Protein AF-A0A7Y4QX69-F1 (afdb_monomer)

Foldseek 3Di:
DDDPPDAAPQDPPPQLLVLLVVLVCVQVVHDDHLVVVCVQLVHDSVLLNCLSRVVDDPSNPSSLCSSCVVSVHDSVCSVVVVVVVVVVVVVVVVVVVVVVVVVVVVVVVVVVVVVVVVVVVVVVD

Structure (mmCIF, N/CA/C/O backbone):
data_AF-A0A7Y4QX69-F1
#
_entry.id   AF-A0A7Y4QX69-F1
#
loop_
_atom_site.group_PDB
_atom_site.id
_atom_site.type_symbol
_atom_site.label_atom_id
_atom_site.label_alt_id
_atom_site.label_comp_id
_atom_site.label_asym_id
_atom_site.label_entity_id
_atom_site.label_seq_id
_atom_site.pdbx_PDB_ins_code
_atom_site.Cartn_x
_atom_site.Cartn_y
_atom_site.Cartn_z
_atom_site.occupancy
_atom_site.B_iso_or_equiv
_atom_site.auth_seq_id
_atom_site.auth_comp_id
_atom_site.auth_asym_id
_atom_site.auth_atom_id
_atom_site.pdbx_PDB_model_num
ATOM 1 N N . MET A 1 1 ? 16.848 -9.049 8.101 1.00 34.38 1 MET A N 1
ATOM 2 C CA . MET A 1 1 ? 15.513 -9.239 7.495 1.00 34.38 1 MET A CA 1
ATOM 3 C C . MET A 1 1 ? 15.700 -9.808 6.101 1.00 34.38 1 MET A C 1
ATOM 5 O O . MET A 1 1 ? 16.110 -9.092 5.202 1.00 34.38 1 MET A O 1
ATOM 9 N N . ALA A 1 2 ? 15.514 -11.118 5.961 1.00 39.50 2 ALA A N 1
ATOM 10 C CA . ALA A 1 2 ? 15.628 -11.844 4.703 1.00 39.50 2 ALA A CA 1
ATOM 11 C C . ALA A 1 2 ? 14.232 -12.329 4.308 1.00 39.50 2 ALA A C 1
ATOM 13 O O . ALA A 1 2 ? 13.554 -12.914 5.149 1.00 39.50 2 ALA A O 1
ATOM 14 N N . GLY A 1 3 ? 13.820 -12.119 3.055 1.00 37.50 3 GLY A N 1
ATOM 15 C CA . GLY A 1 3 ? 12.607 -12.764 2.549 1.00 37.50 3 GLY A CA 1
ATOM 16 C C . GLY A 1 3 ? 11.840 -12.045 1.445 1.00 37.50 3 GLY A C 1
ATOM 17 O O . GLY A 1 3 ? 10.634 -11.917 1.569 1.00 37.50 3 GLY A O 1
ATOM 18 N N . ILE A 1 4 ? 12.488 -11.656 0.343 1.00 41.78 4 ILE A N 1
ATOM 19 C CA . ILE A 1 4 ? 11.805 -11.669 -0.964 1.00 41.78 4 ILE A CA 1
ATOM 20 C C . ILE A 1 4 ? 12.344 -12.909 -1.681 1.00 41.78 4 ILE A C 1
ATOM 22 O O . ILE A 1 4 ? 13.344 -12.862 -2.393 1.00 41.78 4 ILE A O 1
ATOM 26 N N . LYS A 1 5 ? 11.775 -14.076 -1.363 1.00 46.47 5 LYS A N 1
ATOM 27 C CA . LYS A 1 5 ? 12.144 -15.362 -1.972 1.00 46.47 5 LYS A CA 1
ATOM 28 C C . LYS A 1 5 ? 10.988 -15.853 -2.843 1.00 46.47 5 LYS A C 1
ATOM 30 O O . LYS A 1 5 ? 10.199 -16.670 -2.384 1.00 46.47 5 LYS A O 1
ATOM 35 N N . ARG A 1 6 ? 10.990 -15.430 -4.112 1.00 47.28 6 ARG A N 1
ATOM 36 C CA . ARG A 1 6 ? 11.071 -16.258 -5.342 1.00 47.28 6 ARG A CA 1
ATOM 37 C C . ARG A 1 6 ? 10.514 -15.459 -6.532 1.00 47.28 6 ARG A C 1
ATOM 39 O O . ARG A 1 6 ? 9.356 -15.591 -6.893 1.00 47.28 6 ARG A O 1
ATOM 46 N N . GLY A 1 7 ? 11.374 -14.680 -7.192 1.00 43.62 7 GLY A N 1
ATOM 47 C CA . GLY A 1 7 ? 11.048 -14.099 -8.505 1.00 43.62 7 GLY A CA 1
ATOM 48 C C . GLY A 1 7 ? 11.898 -12.895 -8.900 1.00 43.62 7 GLY A C 1
ATOM 49 O O . GLY A 1 7 ? 12.267 -12.759 -10.064 1.00 43.62 7 GLY A O 1
ATOM 50 N N . PHE A 1 8 ? 12.284 -12.074 -7.923 1.00 47.69 8 PHE A N 1
ATOM 51 C CA . PHE A 1 8 ? 13.041 -10.844 -8.147 1.00 47.69 8 PHE A CA 1
ATOM 52 C C . PHE A 1 8 ? 14.392 -10.924 -7.433 1.00 47.69 8 PHE A C 1
ATOM 54 O O . PHE A 1 8 ? 14.467 -10.821 -6.211 1.00 47.69 8 PHE A O 1
ATOM 61 N N . VAL A 1 9 ? 15.475 -11.125 -8.187 1.00 50.50 9 VAL A N 1
ATOM 62 C CA . VAL A 1 9 ? 16.827 -10.882 -7.665 1.00 50.50 9 VAL A CA 1
ATOM 63 C C . VAL A 1 9 ? 17.071 -9.386 -7.812 1.00 50.50 9 VAL A C 1
ATOM 65 O O . VAL A 1 9 ? 17.462 -8.919 -8.877 1.00 50.50 9 VAL A O 1
ATOM 68 N N . LEU A 1 10 ? 16.758 -8.622 -6.768 1.00 51.97 10 LEU A N 1
ATOM 69 C CA . LEU A 1 10 ? 17.134 -7.214 -6.708 1.00 51.97 10 LEU A CA 1
ATOM 70 C C . LEU A 1 10 ? 18.659 -7.136 -6.590 1.00 51.97 10 LEU A C 1
ATOM 72 O O . LEU A 1 10 ? 19.240 -7.718 -5.673 1.00 51.97 10 LEU A O 1
ATOM 76 N N . LEU A 1 11 ? 19.311 -6.424 -7.511 1.00 49.81 11 LEU A N 1
ATOM 77 C CA . LEU A 1 11 ? 20.695 -6.014 -7.293 1.00 49.81 11 LEU A CA 1
ATOM 78 C C . LEU A 1 11 ? 20.702 -5.021 -6.116 1.00 49.81 11 LEU A C 1
ATOM 80 O O . LEU A 1 11 ? 19.930 -4.056 -6.145 1.00 49.81 11 LEU A O 1
ATOM 84 N N . PRO A 1 12 ? 21.516 -5.246 -5.072 1.00 47.62 12 PRO A N 1
ATOM 85 C CA . PRO A 1 12 ? 21.588 -4.326 -3.945 1.00 47.62 12 PRO A CA 1
ATOM 86 C C . PRO A 1 12 ? 22.028 -2.937 -4.434 1.00 47.62 12 PRO A C 1
ATOM 88 O O . PRO A 1 12 ? 23.021 -2.822 -5.148 1.00 47.62 12 PRO A O 1
ATOM 91 N N . GLY A 1 13 ? 21.276 -1.894 -4.062 1.00 55.97 13 GLY A N 1
ATOM 92 C CA . GLY A 1 13 ? 21.610 -0.492 -4.352 1.00 55.97 13 GLY A CA 1
ATOM 93 C C . GLY A 1 13 ? 20.720 0.235 -5.370 1.00 55.97 13 GLY A C 1
ATOM 94 O O . GLY A 1 13 ? 20.928 1.424 -5.584 1.00 55.97 13 GLY A O 1
ATOM 95 N N . ASN A 1 14 ? 19.719 -0.416 -5.976 1.00 69.38 14 ASN A N 1
ATOM 96 C CA . ASN A 1 14 ? 18.755 0.270 -6.849 1.00 69.38 14 ASN A CA 1
ATOM 97 C C . ASN A 1 14 ? 17.430 0.560 -6.122 1.00 69.38 14 ASN A C 1
ATOM 99 O O . ASN A 1 14 ? 16.496 -0.244 -6.144 1.00 69.38 14 ASN A O 1
ATOM 103 N N . GLU A 1 15 ? 17.342 1.737 -5.500 1.00 71.00 15 GLU A N 1
ATOM 104 C CA . GLU A 1 15 ? 16.162 2.159 -4.733 1.00 71.00 15 GLU A CA 1
ATOM 105 C C . GLU A 1 15 ? 14.882 2.243 -5.577 1.00 71.00 15 GLU A C 1
ATOM 107 O O . GLU A 1 15 ? 13.797 1.924 -5.092 1.00 71.00 15 GLU A O 1
ATOM 112 N N . ILE A 1 16 ? 14.988 2.628 -6.853 1.00 72.69 16 ILE A N 1
ATOM 113 C CA . ILE A 1 16 ? 13.836 2.726 -7.763 1.00 72.69 16 ILE A CA 1
ATOM 114 C C . ILE A 1 16 ? 13.250 1.334 -8.012 1.00 72.69 16 ILE A C 1
ATOM 116 O O . ILE A 1 16 ? 12.034 1.143 -7.950 1.00 72.69 16 ILE A O 1
ATOM 120 N N . ALA A 1 17 ? 14.115 0.348 -8.246 1.00 69.81 17 ALA A N 1
ATOM 121 C CA . ALA A 1 17 ? 13.713 -1.037 -8.443 1.00 69.81 17 ALA A CA 1
ATOM 122 C C . ALA A 1 17 ? 13.044 -1.627 -7.198 1.00 69.81 17 ALA A C 1
ATOM 124 O O . ALA A 1 17 ? 12.013 -2.290 -7.308 1.00 69.81 17 ALA A O 1
ATOM 125 N N . GLU A 1 18 ? 13.586 -1.347 -6.013 1.00 70.69 18 GLU A N 1
ATOM 126 C CA . GLU A 1 18 ? 12.998 -1.804 -4.755 1.00 70.69 18 GLU A CA 1
ATOM 127 C C . GLU A 1 18 ? 11.601 -1.203 -4.529 1.00 70.69 18 GLU A C 1
ATOM 129 O O . GLU A 1 18 ? 10.659 -1.924 -4.188 1.00 70.69 18 GLU A O 1
ATOM 134 N N . ARG A 1 19 ? 11.437 0.103 -4.775 1.00 75.88 19 ARG A N 1
ATOM 135 C CA . ARG A 1 19 ? 10.141 0.795 -4.665 1.00 75.88 19 ARG A CA 1
ATOM 136 C C . ARG A 1 19 ? 9.115 0.233 -5.650 1.00 75.88 19 ARG A C 1
ATOM 138 O O . ARG A 1 19 ? 7.966 0.004 -5.278 1.00 75.88 19 ARG A O 1
ATOM 145 N N . LEU A 1 20 ? 9.533 -0.053 -6.881 1.00 75.25 20 LEU A N 1
ATOM 146 C CA . LEU A 1 20 ? 8.667 -0.620 -7.912 1.00 75.25 20 LEU A CA 1
ATOM 147 C C . LEU A 1 20 ? 8.206 -2.044 -7.573 1.00 75.25 20 LEU A C 1
ATOM 149 O O . LEU A 1 20 ? 7.028 -2.365 -7.726 1.00 75.25 20 LEU A O 1
ATOM 153 N N . VAL A 1 21 ? 9.114 -2.885 -7.069 1.00 72.31 21 VAL A N 1
ATOM 154 C CA . VAL A 1 21 ? 8.779 -4.243 -6.618 1.00 72.31 21 VAL A CA 1
ATOM 155 C C . VAL A 1 21 ? 7.804 -4.199 -5.441 1.00 72.31 21 VAL A C 1
ATOM 157 O O . VAL A 1 21 ? 6.818 -4.934 -5.454 1.00 72.31 21 VAL A O 1
ATOM 160 N N . LYS A 1 22 ? 7.994 -3.295 -4.471 1.00 74.19 22 LYS A N 1
ATOM 161 C CA . LYS A 1 22 ? 7.037 -3.103 -3.365 1.00 74.19 22 LYS A CA 1
ATOM 162 C C . LYS A 1 22 ? 5.643 -2.712 -3.867 1.00 74.19 22 LYS A C 1
ATOM 164 O O . LYS A 1 22 ? 4.659 -3.315 -3.438 1.00 74.19 22 LYS A O 1
ATOM 169 N N . ALA A 1 23 ? 5.555 -1.777 -4.816 1.00 75.38 23 ALA A N 1
ATOM 170 C CA . ALA A 1 23 ? 4.282 -1.368 -5.413 1.00 75.38 23 ALA A CA 1
ATOM 171 C C . ALA A 1 23 ? 3.574 -2.531 -6.138 1.00 75.38 23 ALA A C 1
ATOM 173 O O . ALA A 1 23 ? 2.365 -2.719 -5.983 1.00 75.38 23 ALA A O 1
ATOM 174 N N . LEU A 1 24 ? 4.327 -3.354 -6.879 1.00 75.25 24 LEU A N 1
ATOM 175 C CA . LEU A 1 24 ? 3.802 -4.549 -7.550 1.00 75.25 24 LEU A CA 1
ATOM 176 C C . LEU A 1 24 ? 3.279 -5.585 -6.545 1.00 75.25 24 LEU A C 1
ATOM 178 O O . LEU 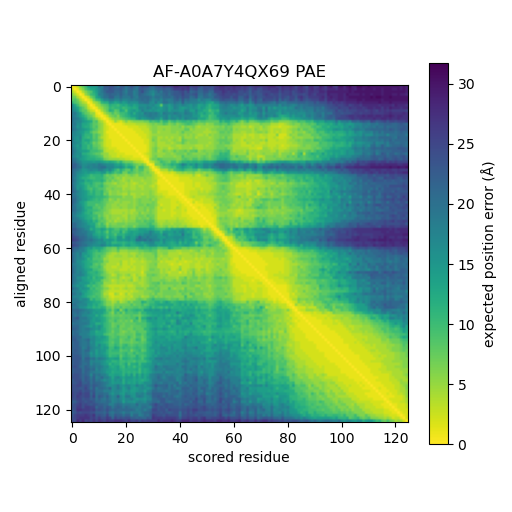A 1 24 ? 2.153 -6.064 -6.687 1.00 75.25 24 LEU A O 1
ATOM 182 N N . VAL A 1 25 ? 4.061 -5.903 -5.510 1.00 71.38 25 VAL A N 1
ATOM 183 C CA . VAL A 1 25 ? 3.663 -6.860 -4.465 1.00 71.38 25 VAL A CA 1
ATOM 184 C C . VAL A 1 25 ? 2.400 -6.385 -3.750 1.00 71.38 25 VAL A C 1
ATOM 186 O O . VAL A 1 25 ? 1.484 -7.176 -3.546 1.00 71.38 25 VAL A O 1
ATOM 189 N N . ARG A 1 26 ? 2.286 -5.089 -3.438 1.00 73.88 26 ARG A N 1
ATOM 190 C CA . ARG A 1 26 ? 1.085 -4.530 -2.801 1.00 73.88 26 ARG A CA 1
ATOM 191 C C . ARG A 1 26 ? -0.157 -4.662 -3.681 1.00 73.88 26 ARG A C 1
ATOM 193 O O . ARG A 1 26 ? -1.226 -4.999 -3.179 1.00 73.88 26 ARG A O 1
ATOM 200 N N . ARG A 1 27 ? -0.035 -4.392 -4.985 1.00 75.56 27 ARG A N 1
ATOM 201 C CA . ARG A 1 27 ? -1.175 -4.446 -5.912 1.00 75.56 27 ARG A CA 1
ATOM 202 C C . ARG A 1 27 ? -1.686 -5.870 -6.129 1.00 75.56 27 ARG A C 1
ATOM 204 O O . ARG A 1 27 ? -2.880 -6.043 -6.361 1.00 75.56 27 ARG A O 1
ATOM 211 N N . PHE A 1 28 ? -0.803 -6.866 -6.063 1.00 73.94 28 PHE A N 1
ATOM 212 C CA . PHE A 1 28 ? -1.124 -8.247 -6.437 1.00 73.94 28 PHE A CA 1
ATOM 213 C C . PHE A 1 28 ? -1.042 -9.264 -5.286 1.00 73.94 28 PHE A C 1
ATOM 215 O O . PHE A 1 28 ? -1.347 -10.436 -5.489 1.00 73.94 28 PHE A O 1
ATOM 222 N N . GLY A 1 29 ? -0.689 -8.838 -4.071 1.00 59.56 29 GLY A N 1
ATOM 223 C CA . GLY A 1 29 ? -0.749 -9.628 -2.835 1.00 59.56 29 GLY A CA 1
ATOM 224 C C . GLY A 1 29 ? 0.376 -10.655 -2.651 1.00 59.56 29 GLY A C 1
ATOM 225 O O . GLY A 1 29 ? 0.796 -10.877 -1.521 1.00 59.56 29 GLY A O 1
ATOM 226 N N . THR A 1 30 ? 0.900 -11.254 -3.727 1.00 54.66 30 THR A N 1
ATOM 227 C CA . THR A 1 30 ? 2.092 -12.132 -3.732 1.00 54.66 30 THR A CA 1
ATOM 228 C C . THR A 1 30 ? 2.832 -12.040 -5.070 1.00 54.66 30 THR A C 1
ATOM 230 O O . THR A 1 30 ? 2.252 -11.563 -6.044 1.00 54.66 30 THR A O 1
ATOM 233 N N . ASP A 1 31 ? 4.111 -12.453 -5.087 1.00 53.75 31 ASP A N 1
ATOM 234 C CA . ASP A 1 31 ? 5.046 -12.502 -6.227 1.00 53.75 31 ASP A CA 1
ATOM 235 C C . ASP A 1 31 ? 4.371 -12.914 -7.554 1.00 53.75 31 ASP A C 1
ATOM 237 O O . ASP A 1 31 ? 4.438 -14.070 -7.982 1.00 53.75 31 ASP A O 1
ATOM 241 N N . ARG A 1 32 ? 3.744 -11.961 -8.260 1.00 60.22 32 ARG A N 1
ATOM 242 C CA . ARG A 1 32 ? 3.407 -12.167 -9.667 1.00 60.22 32 ARG A CA 1
ATOM 243 C C . ARG A 1 32 ? 4.715 -12.438 -10.378 1.00 60.22 32 ARG A C 1
ATOM 245 O O . ARG A 1 32 ? 5.649 -11.635 -10.303 1.00 60.22 32 ARG A O 1
ATOM 252 N N . SER A 1 33 ? 4.772 -13.565 -11.080 1.00 69.00 33 SER A N 1
ATOM 253 C CA . SER A 1 33 ? 5.928 -13.857 -11.911 1.00 69.00 33 SER A CA 1
ATOM 254 C C . SER A 1 33 ? 6.138 -12.692 -12.883 1.00 69.00 33 SER A C 1
ATOM 256 O O . SER A 1 33 ? 5.177 -12.103 -13.390 1.00 69.00 33 SER A O 1
ATOM 258 N N . ILE A 1 34 ? 7.398 -12.350 -13.165 1.00 70.31 34 ILE A N 1
ATOM 259 C CA . ILE A 1 34 ? 7.736 -11.317 -14.158 1.00 70.31 34 ILE A CA 1
ATOM 260 C C . ILE A 1 34 ? 7.014 -11.600 -15.485 1.00 70.31 34 ILE A C 1
ATOM 262 O O . ILE A 1 34 ? 6.623 -10.668 -16.178 1.00 70.31 34 ILE A O 1
ATOM 266 N N . TYR A 1 35 ? 6.759 -12.874 -15.792 1.00 72.44 35 TYR A N 1
ATOM 267 C CA . TYR A 1 35 ? 5.971 -13.323 -16.934 1.00 72.44 35 TYR A CA 1
ATOM 268 C C . TYR A 1 35 ? 4.519 -12.807 -16.940 1.00 72.44 35 TYR A C 1
ATOM 270 O O . TYR A 1 35 ? 4.023 -12.352 -17.970 1.00 72.44 35 TYR A O 1
ATOM 278 N N . GLU A 1 36 ? 3.819 -12.825 -15.807 1.00 73.75 36 GLU A N 1
ATOM 279 C CA . GLU A 1 36 ? 2.450 -12.301 -15.737 1.00 73.75 36 GLU A CA 1
ATOM 280 C C . GLU A 1 36 ? 2.405 -10.782 -15.865 1.00 73.75 36 GLU A C 1
ATOM 282 O O . GLU A 1 36 ? 1.516 -10.241 -16.529 1.00 73.75 36 GLU A O 1
ATOM 287 N N . VAL A 1 37 ? 3.375 -10.095 -15.259 1.00 76.06 37 VAL A N 1
ATOM 288 C CA . VAL A 1 37 ? 3.528 -8.642 -15.388 1.00 76.06 37 VAL A CA 1
ATOM 289 C C . VAL A 1 37 ? 3.834 -8.277 -16.842 1.00 76.06 37 VAL A C 1
ATOM 291 O O . VAL A 1 37 ? 3.158 -7.419 -17.406 1.00 76.06 37 VAL A O 1
ATOM 294 N N . ALA A 1 38 ? 4.771 -8.995 -17.469 1.00 78.50 38 ALA A N 1
ATOM 295 C CA . ALA A 1 38 ? 5.128 -8.910 -18.885 1.00 78.50 38 ALA A CA 1
ATOM 296 C C . ALA A 1 38 ? 3.903 -9.021 -19.794 1.00 78.50 38 ALA A C 1
ATOM 298 O O . ALA A 1 38 ? 3.673 -8.155 -20.638 1.00 78.50 38 ALA A O 1
ATOM 299 N N . LYS A 1 39 ? 3.055 -10.024 -19.549 1.00 81.62 39 LYS A N 1
ATOM 300 C CA . LYS A 1 39 ? 1.805 -10.212 -20.286 1.00 81.62 39 LYS A CA 1
ATOM 301 C C . LYS A 1 39 ? 0.840 -9.030 -20.128 1.00 81.62 39 LYS A C 1
ATOM 303 O O . LYS A 1 39 ? 0.225 -8.628 -21.108 1.00 81.62 39 LYS A O 1
ATOM 308 N N . HIS A 1 40 ? 0.707 -8.463 -18.926 1.00 80.25 40 HIS A N 1
ATOM 309 C CA . HIS A 1 40 ? -0.234 -7.361 -18.670 1.00 80.25 40 HIS A CA 1
ATOM 310 C C . HIS A 1 40 ? 0.181 -6.047 -19.330 1.00 80.25 40 HIS A C 1
ATOM 312 O O . HIS A 1 40 ? -0.678 -5.298 -19.786 1.00 80.25 40 HIS A O 1
ATOM 318 N N . ILE A 1 41 ? 1.481 -5.758 -19.378 1.00 80.12 41 ILE A N 1
ATOM 319 C CA . ILE A 1 41 ? 1.985 -4.512 -19.971 1.00 80.12 41 ILE A CA 1
ATOM 320 C C . ILE A 1 41 ? 2.406 -4.666 -21.441 1.00 80.12 41 ILE A C 1
ATOM 322 O O . ILE A 1 41 ? 2.910 -3.711 -22.042 1.00 80.12 41 ILE A O 1
ATOM 326 N N . ASN A 1 42 ? 2.184 -5.857 -22.008 1.00 82.94 42 ASN A N 1
ATOM 327 C CA . ASN A 1 42 ? 2.603 -6.254 -23.348 1.00 82.94 42 ASN A CA 1
ATOM 328 C C . ASN A 1 42 ? 4.096 -5.965 -23.594 1.00 82.94 42 ASN A C 1
ATOM 330 O O . ASN A 1 42 ? 4.463 -5.248 -24.523 1.00 82.94 42 ASN A O 1
ATOM 334 N N . GLU A 1 43 ? 4.946 -6.470 -22.701 1.00 81.88 43 GLU A N 1
ATOM 335 C CA . GLU A 1 43 ? 6.404 -6.350 -22.777 1.00 81.88 43 GLU A CA 1
ATOM 336 C C . GLU A 1 43 ? 7.068 -7.710 -22.618 1.00 81.88 43 GLU A C 1
ATOM 338 O O . GLU A 1 43 ? 6.497 -8.640 -22.054 1.00 81.88 43 GLU A O 1
ATOM 343 N N . HIS A 1 44 ? 8.314 -7.828 -23.072 1.00 83.00 44 HIS A N 1
ATOM 344 C CA . HIS A 1 44 ? 9.099 -9.031 -22.827 1.00 83.00 44 HIS A CA 1
ATOM 345 C C . HIS A 1 44 ? 9.622 -9.056 -21.380 1.00 83.00 44 HIS A C 1
ATOM 347 O O . HIS A 1 44 ? 10.139 -8.063 -20.864 1.00 83.00 44 HIS A O 1
ATOM 353 N N . GLN A 1 45 ? 9.557 -10.219 -20.725 1.00 75.31 45 GLN A N 1
ATOM 354 C CA . GLN A 1 45 ? 10.011 -10.400 -19.337 1.00 75.31 45 GLN A CA 1
ATOM 355 C C . GLN A 1 45 ? 11.480 -10.000 -19.113 1.00 75.31 45 GLN A C 1
ATOM 357 O O . GLN A 1 45 ? 11.825 -9.456 -18.065 1.00 75.31 45 GLN A O 1
ATOM 362 N N . GLY A 1 46 ? 12.339 -10.222 -20.115 1.00 73.75 46 GLY A N 1
ATOM 363 C CA . GLY A 1 46 ? 13.741 -9.799 -20.078 1.00 73.75 46 GLY A CA 1
ATOM 364 C C . GLY A 1 46 ? 13.883 -8.278 -20.017 1.00 73.75 46 GLY A C 1
ATOM 365 O O . GLY A 1 46 ? 14.68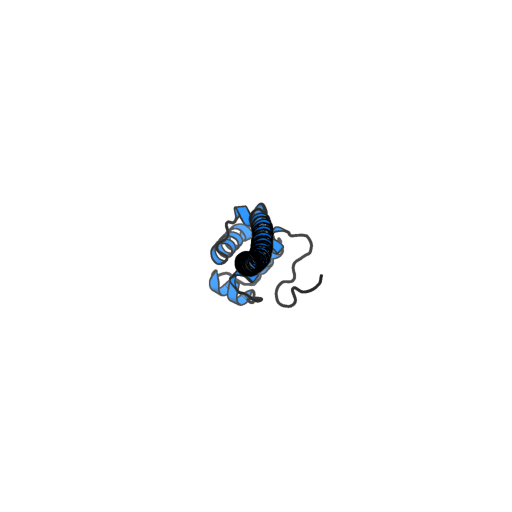2 -7.780 -19.235 1.00 73.75 46 GLY A O 1
ATOM 366 N N . THR A 1 47 ? 13.037 -7.542 -20.743 1.00 76.38 47 THR A N 1
ATOM 367 C CA . THR A 1 47 ? 13.028 -6.071 -20.746 1.00 76.38 47 THR A CA 1
ATOM 368 C C . THR A 1 47 ? 12.636 -5.516 -19.379 1.00 76.38 47 THR A C 1
ATOM 370 O O . THR A 1 47 ? 13.241 -4.560 -18.895 1.00 76.38 47 THR A O 1
ATOM 373 N N . ILE A 1 48 ? 11.655 -6.135 -18.717 1.00 74.00 48 ILE A N 1
ATOM 374 C CA . ILE A 1 48 ? 11.262 -5.770 -17.348 1.00 74.00 48 ILE A CA 1
ATOM 375 C C . ILE A 1 48 ? 12.407 -6.044 -16.381 1.00 74.00 48 ILE A C 1
ATOM 377 O O . ILE A 1 48 ? 12.744 -5.183 -15.572 1.00 74.00 48 ILE A O 1
ATOM 381 N N . LYS A 1 49 ? 13.042 -7.214 -16.490 1.00 73.94 49 LYS A N 1
ATOM 382 C CA . LYS A 1 49 ? 14.172 -7.586 -15.640 1.00 73.94 49 LYS A CA 1
ATOM 383 C C . LYS A 1 49 ? 15.351 -6.626 -15.813 1.00 73.94 49 LYS A C 1
ATOM 385 O O . LYS A 1 49 ? 15.855 -6.124 -14.820 1.00 73.94 49 LYS A O 1
ATOM 390 N N . GLU A 1 50 ? 15.731 -6.291 -17.042 1.00 73.06 50 GLU A N 1
ATOM 391 C CA . GLU A 1 50 ? 16.770 -5.289 -17.331 1.00 73.06 50 GLU A CA 1
ATOM 392 C C . GLU A 1 50 ? 16.408 -3.891 -16.815 1.00 73.06 50 GLU A C 1
ATOM 394 O O . GLU A 1 50 ? 17.290 -3.128 -16.408 1.00 73.06 50 GLU A O 1
ATOM 399 N N . SER A 1 51 ? 15.113 -3.560 -16.813 1.00 70.62 51 SER A N 1
ATOM 400 C CA . SER A 1 51 ? 14.622 -2.280 -16.307 1.00 70.62 51 SER A CA 1
ATOM 401 C C . SER A 1 51 ? 14.689 -2.200 -14.781 1.00 70.62 51 SER A C 1
ATOM 403 O O . SER A 1 51 ? 15.108 -1.181 -14.242 1.00 70.62 51 SER A O 1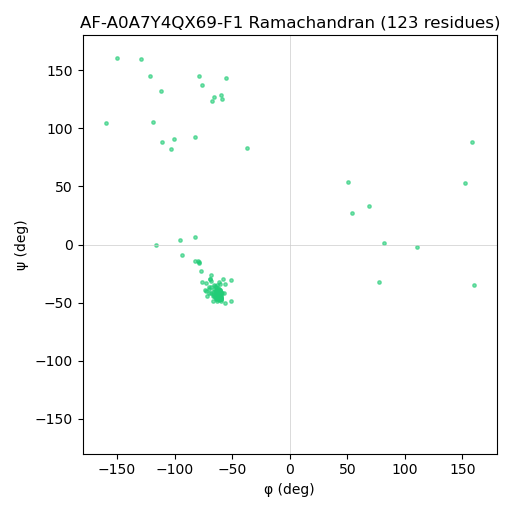
ATOM 405 N N . ILE A 1 52 ? 14.353 -3.292 -14.089 1.00 67.62 52 ILE A N 1
ATOM 406 C CA . ILE A 1 52 ? 14.511 -3.441 -12.634 1.00 67.62 52 ILE A CA 1
ATOM 407 C C . ILE A 1 52 ? 16.006 -3.508 -12.264 1.00 67.62 52 ILE A C 1
ATOM 409 O O . ILE A 1 52 ? 16.437 -2.936 -11.270 1.00 67.62 52 ILE A O 1
ATOM 413 N N . GLU A 1 53 ? 16.839 -4.146 -13.083 1.00 67.50 53 GLU A N 1
ATOM 414 C CA . GLU A 1 53 ? 18.282 -4.293 -12.841 1.00 67.50 53 GLU A CA 1
ATOM 415 C C . GLU A 1 53 ? 19.120 -3.070 -13.268 1.00 67.50 53 GLU A C 1
ATOM 417 O O . GLU A 1 53 ? 20.344 -3.127 -13.214 1.00 67.50 53 GLU A O 1
ATOM 422 N N . ALA A 1 54 ? 18.493 -1.959 -13.676 1.00 63.09 54 ALA A N 1
ATOM 423 C CA . ALA A 1 54 ? 19.154 -0.716 -14.097 1.00 63.09 54 ALA A CA 1
ATOM 424 C C . ALA A 1 54 ? 20.217 -0.857 -15.214 1.00 63.09 54 ALA A C 1
ATOM 426 O O . ALA A 1 54 ? 21.105 -0.018 -15.338 1.00 63.09 54 ALA A O 1
ATOM 427 N N . LYS A 1 55 ? 20.120 -1.863 -16.093 1.00 59.28 55 LYS A N 1
ATOM 428 C CA . LYS A 1 55 ? 21.159 -2.113 -17.113 1.00 59.28 55 LYS A CA 1
ATOM 429 C C . LYS A 1 55 ? 21.099 -1.187 -18.340 1.00 59.28 55 LYS A C 1
ATOM 431 O O . LYS A 1 55 ? 22.065 -1.151 -19.096 1.00 59.28 55 LYS A O 1
ATOM 436 N N . ASN A 1 56 ? 19.994 -0.461 -18.575 1.00 56.22 56 ASN A N 1
ATOM 437 C CA . ASN A 1 56 ? 19.831 0.384 -19.771 1.00 56.22 56 ASN A CA 1
ATOM 438 C C . ASN A 1 56 ? 18.749 1.491 -19.634 1.00 56.22 56 ASN A C 1
ATOM 440 O O . ASN A 1 56 ? 17.553 1.217 -19.737 1.00 56.22 56 ASN A O 1
ATOM 444 N N . ALA A 1 57 ? 19.156 2.756 -19.460 1.00 52.00 57 ALA A N 1
ATOM 445 C CA . ALA A 1 57 ? 18.278 3.879 -19.076 1.00 52.00 57 ALA A CA 1
ATOM 446 C C . ALA A 1 57 ? 17.193 4.283 -20.100 1.00 52.00 57 ALA A C 1
ATOM 448 O O . ALA A 1 57 ? 16.086 4.659 -19.724 1.00 52.00 57 ALA A O 1
ATOM 449 N N . PHE A 1 58 ? 17.463 4.185 -21.405 1.00 43.75 58 PHE A N 1
ATOM 450 C CA . PHE A 1 58 ? 16.520 4.650 -22.439 1.00 43.75 58 PHE A CA 1
ATOM 451 C C . PHE A 1 58 ? 15.332 3.702 -22.668 1.00 43.75 58 PHE A C 1
ATOM 453 O O . PHE A 1 58 ? 14.227 4.156 -22.956 1.00 43.75 58 PHE A O 1
ATOM 460 N N . ARG A 1 59 ? 15.526 2.386 -22.505 1.00 55.00 59 ARG A N 1
ATOM 461 C CA . ARG A 1 59 ? 14.431 1.395 -22.580 1.00 55.00 59 ARG A CA 1
ATOM 462 C C . ARG A 1 59 ? 13.602 1.333 -21.291 1.00 55.00 59 ARG A C 1
ATOM 464 O O . ARG A 1 59 ? 12.485 0.829 -21.310 1.00 55.00 59 ARG A O 1
ATOM 471 N N . GLN A 1 60 ? 14.121 1.884 -20.193 1.00 64.00 60 GLN A N 1
ATOM 472 C CA . GLN A 1 60 ? 13.478 1.880 -18.879 1.00 64.00 60 GLN A CA 1
ATOM 473 C C . GLN A 1 60 ? 12.285 2.825 -18.776 1.00 64.00 60 GLN A C 1
ATOM 475 O O . GLN A 1 60 ? 11.341 2.499 -18.066 1.00 64.00 60 GLN A O 1
ATOM 480 N N . ALA A 1 61 ? 12.283 3.969 -19.467 1.00 67.56 61 ALA A N 1
ATOM 481 C CA . ALA A 1 61 ? 11.251 4.988 -19.258 1.00 67.56 61 ALA A CA 1
ATOM 482 C C . ALA A 1 61 ? 9.838 4.504 -19.641 1.00 67.56 61 ALA A C 1
ATOM 484 O O . ALA A 1 61 ? 8.888 4.704 -18.884 1.00 67.56 61 ALA A O 1
ATOM 485 N N . SER A 1 62 ? 9.694 3.814 -20.779 1.00 76.19 62 SER A N 1
ATOM 486 C CA . SER A 1 62 ? 8.398 3.293 -21.238 1.00 76.19 62 SER A CA 1
ATOM 487 C C . SER A 1 62 ? 7.901 2.131 -20.375 1.00 76.19 62 SER A C 1
ATOM 489 O O . SER A 1 62 ? 6.725 2.084 -20.013 1.00 76.19 62 SER A O 1
ATOM 491 N N . VAL A 1 63 ? 8.796 1.213 -20.002 1.00 76.94 63 VAL A N 1
ATOM 492 C CA . VAL A 1 63 ? 8.481 0.066 -19.140 1.00 76.94 63 VAL A CA 1
ATOM 493 C C . VAL A 1 63 ? 8.125 0.537 -17.732 1.00 76.94 63 VAL A C 1
ATOM 495 O O . VAL A 1 63 ? 7.121 0.096 -17.177 1.00 76.94 63 VAL A O 1
ATOM 498 N N . LEU A 1 64 ? 8.886 1.483 -17.177 1.00 77.25 64 LEU A N 1
ATOM 499 C CA . LEU A 1 64 ? 8.610 2.094 -15.879 1.00 77.25 64 LEU A CA 1
ATOM 500 C C . LEU A 1 64 ? 7.243 2.780 -15.878 1.00 77.25 64 LEU A C 1
ATOM 502 O O . LEU A 1 64 ? 6.465 2.559 -14.955 1.00 77.25 64 LEU A O 1
ATOM 506 N N . TYR A 1 65 ? 6.919 3.544 -16.924 1.00 81.62 65 TYR A N 1
ATOM 507 C CA . TYR A 1 65 ? 5.615 4.192 -17.060 1.00 81.62 65 TYR A CA 1
ATOM 508 C C . TYR A 1 65 ? 4.464 3.175 -17.081 1.00 81.62 65 TYR A C 1
ATOM 510 O O . TYR A 1 65 ? 3.491 3.317 -16.340 1.00 81.62 65 TYR A O 1
ATOM 518 N N . LYS A 1 66 ? 4.593 2.096 -17.862 1.00 83.69 66 LYS A N 1
ATOM 519 C CA . LYS A 1 66 ? 3.592 1.019 -17.915 1.00 83.69 66 LYS A CA 1
ATOM 520 C C . LYS A 1 66 ? 3.427 0.299 -16.573 1.00 83.69 66 LYS A C 1
ATOM 522 O O . LYS A 1 66 ? 2.301 -0.001 -16.181 1.00 83.69 66 LYS A O 1
ATOM 527 N N . LEU A 1 67 ? 4.523 0.038 -15.860 1.00 80.25 67 LEU A N 1
ATOM 528 C CA . LEU A 1 67 ? 4.494 -0.597 -14.539 1.00 80.25 67 LEU A CA 1
ATOM 529 C C . LEU A 1 67 ? 3.868 0.320 -13.483 1.00 80.25 67 LEU A C 1
ATOM 531 O O . LEU A 1 67 ? 3.048 -0.132 -12.691 1.00 80.25 67 LEU A O 1
ATOM 535 N N . CYS A 1 68 ? 4.193 1.610 -13.513 1.00 81.06 68 CYS A N 1
ATOM 536 C CA . CYS A 1 68 ? 3.587 2.621 -12.651 1.00 81.06 68 CYS A CA 1
ATOM 537 C C . CYS A 1 68 ? 2.068 2.693 -12.871 1.00 81.06 68 CYS A C 1
ATOM 539 O O . CYS A 1 68 ? 1.304 2.588 -11.911 1.00 81.06 68 CYS A O 1
ATOM 541 N N . ASN A 1 69 ? 1.620 2.727 -14.131 1.00 84.38 69 ASN A N 1
ATOM 542 C CA . ASN A 1 69 ? 0.196 2.675 -14.471 1.00 84.38 69 ASN A CA 1
ATOM 543 C C . ASN A 1 69 ? -0.479 1.384 -13.989 1.00 84.38 69 ASN A C 1
ATOM 545 O O . ASN A 1 69 ? -1.579 1.439 -13.443 1.00 84.38 69 ASN A O 1
ATOM 549 N N . LEU A 1 70 ? 0.178 0.229 -14.144 1.00 83.12 70 LEU A N 1
ATOM 550 C CA . LEU A 1 70 ? -0.342 -1.055 -13.666 1.00 83.12 70 LEU A CA 1
ATOM 551 C C . LEU A 1 70 ? -0.522 -1.069 -12.137 1.00 83.12 70 LEU A C 1
ATOM 553 O O . LEU A 1 70 ? -1.494 -1.633 -11.627 1.00 83.12 70 LEU A O 1
ATOM 557 N N . CYS A 1 71 ? 0.402 -0.44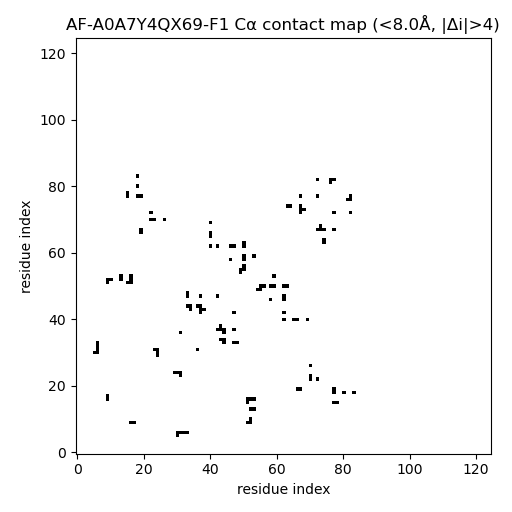0 -11.413 1.00 76.06 71 CYS A N 1
ATOM 558 C CA . CYS A 1 71 ? 0.351 -0.308 -9.961 1.00 76.06 71 CYS A CA 1
ATOM 559 C C . CYS A 1 71 ? -0.591 0.808 -9.482 1.00 76.06 71 CYS A C 1
ATOM 561 O O . CYS A 1 71 ? -0.916 0.842 -8.297 1.00 76.06 71 CYS A O 1
ATOM 563 N N . GLY A 1 72 ? -1.034 1.706 -10.368 1.00 81.25 72 GLY A N 1
ATOM 564 C CA . GLY A 1 72 ? -1.790 2.905 -9.998 1.00 81.25 72 GLY A CA 1
ATOM 565 C C . GLY A 1 72 ? -0.948 3.930 -9.229 1.00 81.25 72 GLY A C 1
ATOM 566 O O . GLY A 1 72 ? -1.460 4.601 -8.338 1.00 81.25 72 GLY A O 1
ATOM 567 N N . VAL A 1 73 ? 0.348 4.017 -9.533 1.00 81.25 73 VAL A N 1
ATOM 568 C CA . VAL A 1 73 ? 1.320 4.894 -8.863 1.00 81.25 73 VAL A CA 1
ATOM 569 C C . VAL A 1 73 ? 1.939 5.830 -9.903 1.00 81.25 73 VAL A C 1
ATOM 571 O O . VAL A 1 73 ? 2.125 5.429 -11.047 1.00 81.25 73 VAL A O 1
ATOM 574 N N . SER A 1 74 ? 2.258 7.080 -9.552 1.00 84.81 74 SER A N 1
ATOM 575 C CA . SER A 1 74 ? 2.919 7.994 -10.495 1.00 84.81 74 SER A CA 1
ATOM 576 C C . SER A 1 74 ? 4.417 7.692 -10.603 1.00 84.81 74 SER A C 1
ATOM 578 O O . SER A 1 74 ? 5.068 7.372 -9.605 1.00 84.81 74 SER A O 1
ATOM 580 N N . VAL A 1 75 ? 4.991 7.851 -11.800 1.00 81.12 75 VAL A N 1
ATOM 581 C CA . VAL A 1 75 ? 6.437 7.665 -12.032 1.00 81.12 75 VAL A CA 1
ATOM 582 C C . VAL A 1 75 ? 7.268 8.580 -11.130 1.00 81.12 75 VAL A C 1
ATOM 584 O O . VAL A 1 75 ? 8.246 8.141 -10.528 1.00 81.12 75 VAL A O 1
ATOM 587 N N . GLU A 1 76 ? 6.842 9.834 -10.976 1.00 81.62 76 GLU A N 1
ATOM 588 C CA . GLU A 1 76 ? 7.496 10.811 -10.104 1.00 81.62 76 GLU A CA 1
ATOM 589 C C . GLU A 1 76 ? 7.554 10.329 -8.650 1.00 81.62 76 GLU A C 1
ATOM 591 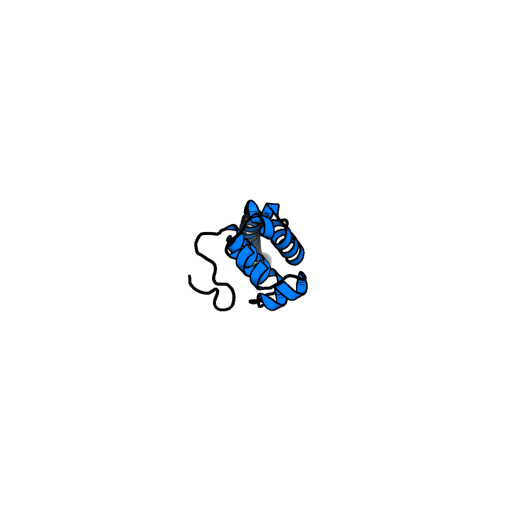O O . GLU A 1 76 ? 8.597 10.442 -8.009 1.00 81.62 76 GLU A O 1
ATOM 596 N N . SER A 1 77 ? 6.481 9.721 -8.136 1.00 78.81 77 SER A N 1
ATOM 597 C CA . SER A 1 77 ? 6.450 9.233 -6.753 1.00 78.81 77 SER A CA 1
ATOM 598 C C . SER A 1 77 ? 7.368 8.031 -6.502 1.00 78.81 77 SER A C 1
ATOM 600 O O . SER A 1 77 ? 7.923 7.898 -5.409 1.00 78.81 77 SER A O 1
ATOM 602 N N . ILE A 1 78 ? 7.599 7.197 -7.523 1.00 78.75 78 ILE A N 1
ATOM 603 C CA . ILE A 1 78 ? 8.564 6.090 -7.481 1.00 78.75 78 ILE A CA 1
ATOM 604 C C . I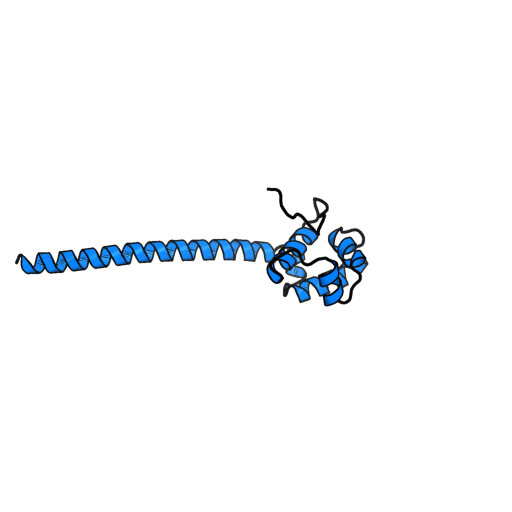LE A 1 78 ? 10.006 6.620 -7.503 1.00 78.75 78 ILE A C 1
ATOM 606 O O . ILE A 1 78 ? 10.838 6.175 -6.707 1.00 78.75 78 ILE A O 1
ATOM 610 N N . ILE A 1 79 ? 10.298 7.601 -8.363 1.00 76.88 79 ILE A N 1
ATOM 611 C CA . ILE A 1 79 ? 11.634 8.211 -8.482 1.00 76.88 79 ILE A CA 1
ATOM 612 C C . ILE A 1 79 ? 11.991 8.996 -7.213 1.00 76.88 79 ILE A C 1
ATOM 614 O O . ILE A 1 79 ? 13.063 8.805 -6.643 1.00 76.88 79 ILE A O 1
ATOM 618 N N . THR A 1 80 ? 11.080 9.846 -6.737 1.00 76.62 80 THR A N 1
ATOM 619 C CA . THR A 1 80 ? 11.304 10.711 -5.565 1.00 76.62 80 THR A CA 1
ATOM 620 C C . THR A 1 80 ? 11.202 9.964 -4.238 1.00 76.62 80 THR A C 1
ATOM 622 O O . THR A 1 80 ? 11.766 10.412 -3.249 1.00 76.62 80 THR A O 1
ATOM 625 N N . GLY A 1 81 ? 10.509 8.821 -4.198 1.00 71.62 81 GLY A N 1
ATOM 626 C CA . GLY A 1 81 ? 10.290 8.061 -2.963 1.00 71.62 81 GLY A CA 1
ATOM 627 C C . GLY A 1 81 ? 9.140 8.601 -2.114 1.00 71.62 81 GLY A C 1
ATOM 628 O O . GLY A 1 81 ? 8.812 8.017 -1.081 1.00 71.62 81 GLY A O 1
ATOM 629 N N . SER A 1 82 ? 8.459 9.652 -2.576 1.00 72.81 82 SER A N 1
ATOM 630 C CA . SER A 1 82 ? 7.294 10.223 -1.892 1.00 72.81 82 SER A CA 1
ATOM 631 C C . SER A 1 82 ? 6.170 9.203 -1.691 1.00 72.81 82 SER A C 1
ATOM 633 O O . SER A 1 82 ? 5.481 9.252 -0.675 1.00 72.81 82 SER A O 1
ATOM 635 N N . TYR A 1 83 ? 6.040 8.219 -2.591 1.00 70.88 83 TYR A N 1
ATOM 636 C CA . TYR A 1 83 ? 5.122 7.090 -2.414 1.00 70.88 83 TYR A CA 1
ATOM 637 C C . TYR A 1 83 ? 5.400 6.333 -1.108 1.00 70.88 83 TYR A C 1
ATOM 639 O O . TYR A 1 83 ? 4.493 6.143 -0.300 1.00 70.88 83 TYR A O 1
ATOM 647 N N . THR A 1 84 ? 6.661 5.968 -0.856 1.00 71.12 84 THR A N 1
ATOM 648 C CA . THR A 1 84 ? 7.041 5.223 0.353 1.00 71.12 84 THR A CA 1
ATOM 649 C C . THR A 1 84 ? 6.916 6.054 1.628 1.00 71.12 84 THR A C 1
ATOM 651 O O . THR A 1 84 ? 6.612 5.511 2.688 1.00 71.12 84 THR A O 1
ATOM 654 N N . ASP A 1 85 ? 7.095 7.371 1.543 1.00 73.31 85 ASP A N 1
ATOM 655 C CA . ASP A 1 85 ? 6.916 8.255 2.698 1.00 73.31 85 ASP A CA 1
ATOM 656 C C . ASP A 1 85 ? 5.438 8.447 3.046 1.00 73.31 85 ASP A C 1
ATOM 658 O O . ASP A 1 85 ? 5.069 8.424 4.221 1.00 73.31 85 ASP A O 1
ATOM 662 N N . CYS A 1 86 ? 4.569 8.567 2.039 1.00 72.81 86 CYS A N 1
ATOM 663 C CA . CYS A 1 86 ? 3.122 8.537 2.241 1.00 72.81 86 CYS A CA 1
ATOM 664 C C . CYS A 1 86 ? 2.665 7.209 2.861 1.00 72.81 86 CYS A C 1
ATOM 666 O O . CYS A 1 86 ? 1.810 7.217 3.744 1.00 72.81 86 CYS A O 1
ATOM 668 N N . GLU A 1 87 ? 3.250 6.077 2.457 1.00 73.75 87 GLU A N 1
ATOM 669 C CA . GLU A 1 87 ? 2.941 4.766 3.042 1.00 73.75 87 GLU A CA 1
ATOM 670 C C . GLU A 1 87 ? 3.313 4.670 4.523 1.00 73.75 87 GLU A C 1
ATOM 672 O O . GLU A 1 87 ? 2.507 4.197 5.331 1.00 73.75 87 GLU A O 1
ATOM 677 N N . LYS A 1 88 ? 4.510 5.139 4.893 1.00 76.38 88 LYS A N 1
ATOM 678 C CA . LYS A 1 88 ? 4.949 5.166 6.296 1.00 76.38 88 LYS A CA 1
ATOM 679 C C . LYS A 1 88 ? 4.009 6.018 7.139 1.00 76.38 88 LYS A C 1
ATOM 681 O O . LYS A 1 88 ? 3.488 5.534 8.138 1.00 76.38 88 LYS A O 1
ATOM 686 N N . LYS A 1 89 ? 3.699 7.231 6.670 1.00 76.31 89 LYS A N 1
ATOM 687 C CA . LYS A 1 89 ? 2.775 8.148 7.353 1.00 76.31 89 LYS A CA 1
ATOM 688 C C . LYS A 1 89 ? 1.372 7.566 7.505 1.00 76.31 89 LYS A C 1
ATOM 690 O O . LYS A 1 89 ? 0.754 7.740 8.548 1.00 76.31 89 LYS A O 1
ATOM 695 N N . LEU A 1 90 ? 0.862 6.862 6.492 1.00 80.44 90 LEU A N 1
ATOM 696 C CA . LEU A 1 90 ? -0.443 6.203 6.576 1.00 80.44 90 LEU A CA 1
ATOM 697 C C . LEU A 1 90 ? -0.435 5.064 7.604 1.00 80.44 9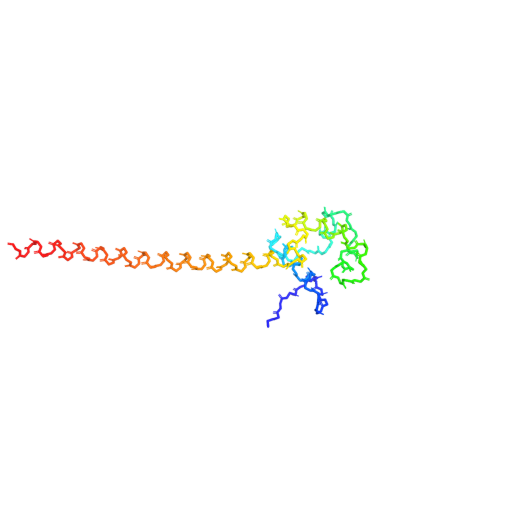0 LEU A C 1
ATOM 699 O O . LEU A 1 90 ? -1.386 4.910 8.362 1.00 80.44 90 LEU A O 1
ATOM 703 N N . THR A 1 91 ? 0.644 4.284 7.644 1.00 79.56 91 THR A N 1
ATOM 704 C CA . THR A 1 91 ? 0.808 3.203 8.625 1.00 79.56 91 THR A CA 1
ATOM 705 C C . THR A 1 91 ? 0.868 3.763 10.047 1.00 79.56 91 THR A C 1
ATOM 707 O O . THR A 1 91 ? 0.164 3.277 10.927 1.00 79.56 91 THR A O 1
ATOM 710 N N . GLU A 1 92 ? 1.638 4.831 10.262 1.00 84.44 92 GLU A N 1
ATOM 711 C CA . GLU A 1 92 ? 1.705 5.541 11.545 1.00 84.44 92 GLU A CA 1
ATOM 712 C C . GLU A 1 92 ? 0.338 6.105 11.954 1.00 84.44 92 GLU A C 1
ATOM 714 O O . GLU A 1 92 ? -0.081 5.942 13.099 1.00 84.44 92 GLU A O 1
ATOM 719 N N . ALA A 1 93 ? -0.391 6.719 11.016 1.00 83.25 93 ALA A N 1
ATOM 720 C CA . ALA A 1 93 ? -1.726 7.248 11.271 1.00 83.25 93 ALA A CA 1
ATOM 721 C C . ALA A 1 93 ? -2.720 6.144 11.662 1.00 83.25 93 ALA A C 1
ATOM 723 O O . ALA A 1 93 ? -3.464 6.318 12.623 1.00 83.25 93 ALA A O 1
ATOM 724 N N . ASN A 1 94 ? -2.706 5.000 10.972 1.00 87.31 94 ASN A N 1
ATOM 725 C CA . ASN A 1 94 ? -3.576 3.866 11.295 1.00 87.31 94 ASN A CA 1
ATOM 726 C C . ASN A 1 94 ? -3.278 3.286 12.681 1.00 87.31 94 ASN A C 1
ATOM 728 O O . ASN A 1 94 ? -4.207 3.004 13.433 1.00 87.31 94 ASN A O 1
ATOM 732 N N . ASN A 1 95 ? -2.000 3.154 13.045 1.00 89.81 95 ASN A N 1
ATOM 733 C CA . ASN A 1 95 ? -1.624 2.702 14.385 1.00 89.81 95 ASN A CA 1
ATOM 734 C C . ASN A 1 95 ? -2.138 3.671 15.454 1.00 89.81 95 ASN A C 1
ATOM 736 O O . ASN A 1 95 ? -2.719 3.245 16.446 1.00 89.81 95 ASN A O 1
ATOM 740 N N . LYS A 1 96 ? -2.007 4.978 15.208 1.00 89.69 96 LYS A N 1
ATOM 741 C CA . LYS A 1 96 ? -2.510 6.006 16.119 1.00 89.69 96 LYS A CA 1
ATOM 742 C C . LYS A 1 96 ? -4.036 5.991 16.251 1.00 89.69 96 LYS A C 1
ATOM 744 O O . LYS A 1 96 ? -4.554 6.242 17.332 1.00 89.69 96 LYS A O 1
ATOM 749 N N . VAL A 1 97 ? -4.763 5.693 15.173 1.00 90.88 97 VAL A N 1
ATOM 750 C CA . VAL A 1 97 ? -6.221 5.496 15.232 1.00 90.88 97 VAL A CA 1
ATOM 751 C C . VAL A 1 97 ? -6.560 4.299 16.119 1.00 90.88 97 VAL A C 1
ATOM 753 O O . VAL A 1 97 ? -7.387 4.444 17.012 1.00 90.88 97 VAL A O 1
ATOM 756 N N . ALA A 1 98 ? -5.878 3.165 15.947 1.00 89.31 98 ALA A N 1
ATOM 757 C CA . ALA A 1 98 ? -6.109 1.976 16.768 1.00 89.31 98 ALA A CA 1
ATOM 758 C C . ALA A 1 98 ? -5.801 2.216 18.261 1.00 89.31 98 ALA A C 1
ATOM 760 O O . ALA A 1 98 ? -6.518 1.735 19.136 1.00 89.31 98 ALA A O 1
ATOM 761 N N . GLU A 1 99 ? -4.757 2.987 18.575 1.00 93.25 99 GLU A N 1
ATOM 762 C CA . GLU A 1 99 ? -4.459 3.410 19.951 1.00 93.25 99 GLU A CA 1
ATOM 763 C C . GLU A 1 99 ? -5.598 4.254 20.542 1.00 93.25 99 GLU A C 1
ATOM 765 O O . GLU A 1 99 ? -6.080 3.959 21.636 1.00 93.25 99 GLU A O 1
ATOM 770 N N . LEU A 1 100 ? -6.085 5.253 19.798 1.00 92.56 100 LEU A N 1
ATOM 771 C CA . LEU A 1 100 ? -7.196 6.105 20.233 1.00 92.56 100 LEU A CA 1
ATOM 772 C C . LEU A 1 100 ? -8.506 5.323 20.407 1.00 92.56 100 LEU A C 1
ATOM 774 O O . LEU A 1 100 ? -9.271 5.609 21.326 1.00 92.56 100 LEU A O 1
ATOM 778 N N . GLU A 1 101 ? -8.775 4.334 19.555 1.00 92.88 101 GLU A N 1
ATOM 779 C CA . GLU A 1 101 ? -9.942 3.457 19.689 1.00 92.88 101 GLU A CA 1
ATOM 780 C C . GLU A 1 101 ? -9.902 2.662 21.002 1.00 92.88 101 GLU A C 1
ATOM 782 O O . GLU A 1 101 ? -10.900 2.641 21.729 1.00 92.88 101 GLU A O 1
ATOM 787 N N . ASN A 1 102 ? -8.740 2.105 21.357 1.00 93.75 102 ASN A N 1
ATOM 788 C CA . ASN A 1 102 ? -8.544 1.414 22.635 1.00 93.75 102 ASN A CA 1
ATOM 789 C C . ASN A 1 102 ? -8.718 2.361 23.835 1.00 93.75 102 ASN A C 1
ATOM 791 O O . ASN A 1 102 ? -9.374 2.013 24.817 1.00 93.75 102 ASN A O 1
ATOM 795 N N . GLU A 1 103 ? -8.168 3.578 23.771 1.00 93.69 103 GLU A N 1
ATOM 796 C CA . GLU A 1 103 ? -8.340 4.573 24.840 1.00 93.69 103 GLU A CA 1
ATOM 797 C C . GLU A 1 103 ? -9.813 4.956 25.042 1.00 93.69 103 GLU A C 1
ATOM 799 O O . GLU A 1 103 ? -10.285 5.075 26.179 1.00 93.69 103 GLU A O 1
ATOM 804 N N . ILE A 1 104 ? -10.565 5.113 23.948 1.00 93.38 104 ILE A N 1
ATOM 805 C CA . ILE A 1 104 ? -12.005 5.386 23.986 1.00 93.38 104 ILE A CA 1
ATOM 806 C C . ILE A 1 104 ? -12.762 4.231 24.649 1.00 93.38 104 ILE A C 1
ATOM 808 O O . ILE A 1 104 ? -13.700 4.480 25.410 1.00 93.38 104 ILE A O 1
ATOM 812 N N . GLU A 1 105 ? -12.387 2.984 24.377 1.00 92.44 105 GLU A N 1
ATOM 813 C CA . GLU A 1 105 ? -13.021 1.811 24.982 1.00 92.44 105 GLU A CA 1
ATOM 814 C C . GLU A 1 105 ? -12.821 1.784 26.503 1.00 92.44 105 GLU A C 1
ATOM 816 O O . GLU A 1 105 ? -13.799 1.707 27.251 1.00 92.44 105 GLU A O 1
ATOM 821 N N . VAL A 1 106 ? -11.595 2.025 26.972 1.00 94.06 106 VAL A N 1
ATOM 822 C CA . VAL A 1 106 ? -11.290 2.140 28.409 1.00 94.06 106 VAL A CA 1
ATOM 823 C C . VAL A 1 106 ? -12.073 3.281 29.070 1.00 94.06 106 VAL A C 1
ATOM 825 O O . VAL A 1 106 ? -12.568 3.151 30.193 1.00 94.06 106 VAL A O 1
ATOM 828 N N . LEU A 1 107 ? -12.208 4.429 28.399 1.00 92.19 107 LEU A N 1
ATOM 829 C CA . LEU A 1 107 ? -12.995 5.546 28.928 1.00 92.19 107 LEU A CA 1
ATOM 830 C C . LEU A 1 107 ? -14.487 5.211 29.020 1.00 92.19 107 LEU A C 1
ATOM 832 O O . LEU A 1 107 ? -15.127 5.589 30.004 1.00 92.19 107 LEU A O 1
ATOM 836 N N . LYS A 1 108 ? -15.044 4.479 28.047 1.00 91.75 108 LYS A N 1
ATOM 837 C CA . LYS A 1 108 ? -16.442 4.019 28.094 1.00 91.75 108 LYS A CA 1
ATOM 838 C C . LYS A 1 108 ? -16.692 3.118 29.300 1.00 91.75 108 LYS A C 1
ATOM 840 O O . LYS A 1 108 ? -17.690 3.313 29.992 1.00 91.75 108 LYS A O 1
ATOM 845 N N . GLU A 1 109 ? -15.786 2.187 29.591 1.00 92.38 109 GLU A N 1
ATOM 846 C CA . GLU A 1 109 ? -15.893 1.316 30.769 1.00 92.38 109 GLU A CA 1
ATOM 847 C C . GLU A 1 109 ? -15.913 2.125 32.070 1.00 92.38 109 GLU A C 1
ATOM 849 O O . GLU A 1 109 ? -16.808 1.950 32.902 1.00 92.38 109 GLU A O 1
ATOM 854 N N . LYS A 1 110 ? -15.001 3.096 32.208 1.00 91.38 110 LYS A N 1
ATOM 855 C CA . LYS A 1 110 ? -14.955 3.985 33.379 1.00 91.38 110 LYS A CA 1
ATOM 856 C C . LYS A 1 110 ? -16.231 4.806 33.545 1.00 91.38 110 LYS A C 1
ATOM 858 O O . LYS A 1 110 ? -16.702 4.977 34.667 1.00 91.38 110 LYS A O 1
ATOM 863 N N . VAL A 1 111 ? -16.815 5.311 32.456 1.00 90.31 111 VAL A N 1
ATOM 864 C CA . VAL A 1 111 ? -18.094 6.044 32.510 1.00 90.31 111 VAL A CA 1
ATOM 865 C C . VAL A 1 111 ? -19.213 5.144 33.040 1.00 90.31 111 VAL A C 1
ATOM 867 O O . VAL A 1 111 ? -19.959 5.560 33.927 1.00 90.31 111 VAL A O 1
ATOM 870 N N . VAL A 1 112 ? -19.288 3.894 32.575 1.00 90.50 112 VAL A N 1
ATOM 871 C CA . VAL A 1 112 ? -20.273 2.915 33.063 1.00 90.50 112 VAL A CA 1
ATOM 872 C C . VAL A 1 112 ? -20.092 2.634 34.560 1.00 90.50 112 VAL A C 1
ATOM 874 O O . VAL A 1 112 ? -21.077 2.536 35.296 1.00 90.50 112 VAL A O 1
ATOM 877 N N . GLU A 1 113 ? -18.854 2.516 35.041 1.00 90.94 113 GLU A N 1
ATOM 878 C CA . GLU A 1 113 ? -18.571 2.359 36.473 1.00 90.94 113 GLU A CA 1
ATOM 879 C C . GLU A 1 113 ? -18.993 3.583 37.292 1.00 90.94 113 GLU A C 1
ATOM 881 O O . GLU A 1 113 ? -19.647 3.438 38.331 1.00 90.94 113 GLU A O 1
ATOM 886 N N . PHE A 1 114 ? -18.685 4.788 36.809 1.00 90.75 114 PHE A N 1
ATOM 887 C CA . PHE A 1 114 ? -19.107 6.034 37.447 1.00 90.75 114 PHE A CA 1
ATOM 888 C C . PHE A 1 114 ? -20.631 6.146 37.541 1.00 90.75 114 PHE A C 1
ATOM 890 O O . PHE A 1 114 ? -21.151 6.532 38.592 1.00 90.75 114 PHE A O 1
ATOM 897 N N . ASP A 1 115 ? -21.361 5.768 36.492 1.00 89.38 115 ASP A N 1
ATOM 898 C CA . ASP A 1 115 ? -22.824 5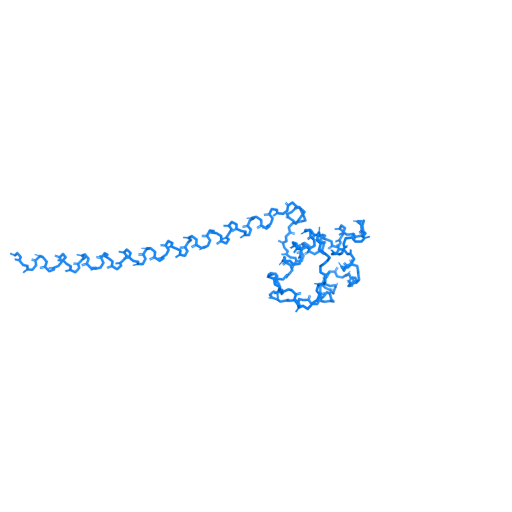.775 36.505 1.00 89.38 115 ASP A CA 1
ATOM 899 C C . ASP A 1 115 ? -23.395 4.777 37.524 1.00 89.38 115 ASP A C 1
ATOM 901 O O . ASP A 1 115 ? -24.305 5.124 38.285 1.00 89.38 115 ASP A O 1
ATOM 905 N N . LYS A 1 116 ? -22.821 3.569 37.627 1.00 89.00 116 LYS A N 1
ATOM 906 C CA . LYS A 1 116 ? -23.200 2.583 38.659 1.00 89.00 116 LYS A CA 1
ATOM 907 C C . LYS A 1 116 ? -22.985 3.131 40.072 1.00 89.00 116 LYS A C 1
ATOM 909 O O . LYS A 1 116 ? -23.886 3.044 40.911 1.00 89.00 116 LYS A O 1
ATOM 914 N N . LEU A 1 117 ? -21.823 3.732 40.331 1.00 89.00 117 LEU A N 1
ATOM 915 C CA . LEU A 1 117 ? -21.498 4.350 41.621 1.00 89.00 117 LEU A CA 1
ATOM 916 C C . LEU A 1 117 ? -22.460 5.492 41.960 1.00 89.00 117 LEU A C 1
ATOM 918 O O . LEU A 1 117 ? -22.948 5.585 43.086 1.00 89.00 117 LEU A O 1
ATOM 922 N N . LYS A 1 118 ? -22.797 6.332 40.978 1.00 89.38 118 LYS A N 1
ATOM 923 C CA . LYS A 1 118 ? -23.731 7.450 41.147 1.00 89.38 118 LYS A CA 1
ATOM 924 C C . LYS A 1 118 ? -25.138 6.977 41.514 1.00 89.38 118 LYS A C 1
ATOM 926 O O . LYS A 1 118 ? -25.787 7.597 42.358 1.00 89.38 118 LYS A O 1
ATOM 931 N N . VAL A 1 119 ? -25.609 5.878 40.919 1.00 87.81 119 VAL A N 1
ATOM 932 C CA . VAL A 1 119 ? -26.892 5.250 41.280 1.00 87.81 119 VAL A CA 1
ATOM 933 C C . VAL A 1 119 ? -26.860 4.716 42.714 1.00 87.81 119 VAL A C 1
ATOM 935 O O . VAL A 1 119 ? -27.801 4.967 43.465 1.00 87.81 119 VAL A O 1
ATOM 938 N N . LEU A 1 120 ? -25.787 4.031 43.118 1.00 85.88 120 LEU A N 1
ATOM 939 C CA . LEU A 1 120 ? -25.623 3.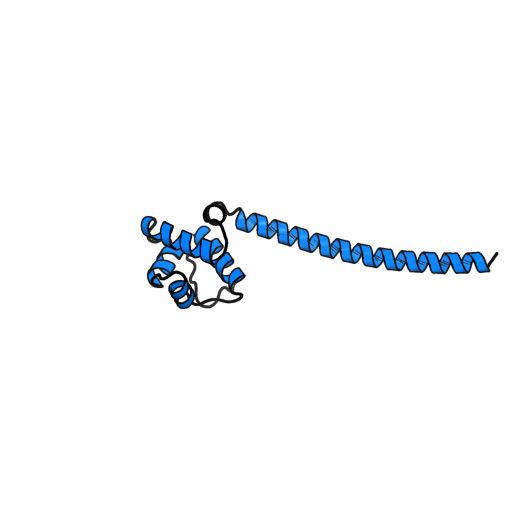536 44.491 1.00 85.88 120 LEU A CA 1
ATOM 940 C C . LEU A 1 120 ? -25.618 4.676 45.514 1.00 85.88 120 LEU A C 1
ATOM 942 O O . LEU A 1 120 ? -26.330 4.609 46.512 1.00 85.88 120 LEU A O 1
ATOM 946 N N . PHE A 1 121 ? -24.891 5.757 45.233 1.00 84.94 121 PHE A N 1
ATOM 947 C CA . PHE A 1 121 ? -24.804 6.909 46.130 1.00 84.94 121 PHE A CA 1
ATOM 948 C C . PHE A 1 121 ? -26.156 7.611 46.324 1.00 84.94 121 PHE A C 1
ATOM 950 O O . PHE A 1 121 ? -26.462 8.075 47.418 1.00 84.94 121 PHE A O 1
ATOM 957 N N . ARG A 1 122 ? -26.998 7.659 45.281 1.00 85.81 122 ARG A N 1
ATOM 958 C CA . ARG A 1 122 ? -28.373 8.180 45.384 1.00 85.81 122 ARG A CA 1
ATOM 959 C C . ARG A 1 122 ? -29.296 7.303 46.227 1.00 85.81 122 ARG A C 1
ATOM 961 O O . ARG A 1 122 ? -30.263 7.829 46.747 1.00 85.81 122 ARG A O 1
ATOM 968 N N . ARG A 1 123 ? -29.032 5.996 46.332 1.00 80.69 123 ARG A N 1
ATOM 969 C CA . ARG A 1 123 ? -29.829 5.061 47.149 1.00 80.69 123 ARG A CA 1
ATOM 970 C C . ARG A 1 123 ? -29.447 5.072 48.632 1.00 80.69 123 ARG A C 1
ATOM 972 O O . ARG A 1 123 ? -30.171 4.498 49.434 1.00 80.69 123 ARG A O 1
ATOM 979 N N . LEU A 1 124 ? -28.302 5.664 48.974 1.00 79.69 124 LEU A N 1
ATOM 980 C CA . LEU A 1 124 ? -27.791 5.780 50.346 1.00 79.69 124 LEU A CA 1
ATOM 981 C C . LEU A 1 124 ? -28.191 7.098 51.036 1.00 79.69 124 LEU A C 1
ATOM 983 O O . LEU A 1 124 ? -27.940 7.244 52.230 1.00 79.69 124 LEU A O 1
ATOM 987 N N . LYS A 1 125 ? -28.766 8.051 50.294 1.00 61.03 125 LYS A N 1
ATOM 988 C CA . LYS A 1 125 ? -29.382 9.278 50.818 1.00 61.03 125 LYS A CA 1
ATOM 989 C C . LYS A 1 125 ? -30.893 9.119 50.862 1.00 61.03 125 LYS A C 1
ATOM 991 O O . LYS A 1 125 ? -31.490 9.737 51.765 1.00 61.03 125 LYS A O 1
#

pLDDT: mean 74.53, std 14.04, range [34.38, 94.06]

Sequence (125 aa):
MAGIKRGFVLLPGNEIAERLVKALVRRFGTDRSIYEVAKHINEHQGTIKESIEAKNAFRQASVLYKLCNLCGVSVESIITGSYTDCEKKLTEANNKVAELENEIEVLKEKVVEFDKLKVLFRRLK

Mean predicted aligned error: 12.13 Å

Solvent-accessible surface area (backbone atoms only — not comparable to full-atom values): 7270 Å² total; per-residue (Å²): 142,84,81,81,82,79,79,68,86,74,62,90,86,46,66,53,37,53,48,50,51,52,44,47,34,67,71,61,76,50,78,68,46,57,61,58,55,15,61,74,64,75,47,57,45,66,59,54,50,38,42,52,61,68,75,47,76,82,71,25,57,64,52,49,47,48,50,21,58,73,51,73,45,59,59,64,33,47,72,72,40,53,50,61,52,53,50,51,52,51,51,53,50,51,53,52,49,54,52,51,52,53,53,50,50,56,51,52,53,52,51,54,51,51,52,52,50,52,54,52,56,61,73,77,109

Radius of gyration: 24.74 Å; Cα contacts (8 Å, |Δi|>4): 74; chains: 1; bounding box: 51×27×74 Å

Nearest PDB structures (foldseek):
  3qq6-assembly1_A  TM=7.292E-01  e=5.500E-02  Bacillus subtilis
  3zkc-assembly1_B  TM=7.174E-01  e=8.336E-02  Bacillus subtilis subsp. subtilis str. 168
  3gbf-assembly1_A-2  TM=6.802E-01  e=4.951E-01  Streptomyces viridochromogenes
  3g7d-assembly1_A-2  TM=7.587E-01  e=7.961E-01  Streptomyces viridochromogenes
  3rzz-assembly1_A-2  TM=6.828E-01  e=7.070E-01  Streptomyces viridochromogenes

Secondary structure (DSSP, 8-state):
-----SS--PPTT-HHHHHHHHHHHHHHSS---HHHHHHHHT--HHHHHHHHTTS-HHHHHHHHHHHHHHHT--HHHHHHSHHHHHHHHHHHHHHHHHHHHHHHHHHHHHHHHHHHHHHHHHH--